Protein AF-A0AAP8MGE0-F1 (afdb_monomer_lite)

Foldseek 3Di:
DALQVLVLLQLCLQPVVLCVVVPDQHPVVCAQFQDFQCPVPDFLLPDDLVRLLVSCVSNVSNLSSCLRFFQPPPPSVQLSVLSNQLSVLLVVVVVQPQSVVSNVSSVVSHHDDLVCGDPPDDPVSNVSSVVRVPSVVVSVVSSSVSNSVSCSVCRVVVSVCSVDPDGGHDPVRGD

Organism: NCBI:txid930805

Radius of gyration: 15.99 Å; chains: 1; bounding box: 35×35×42 Å

pLDDT: mean 92.71, std 7.75, range [48.53, 98.0]

Secondary structure (DSSP, 8-state):
--TTHHHHHHHTGGGGGGGGGGT--SGGGGTTB------TT--GGGS-HHHHHHHHHHHHHHHHHHHHH-TT-TTHHHHHHHHHHHHHHHHHTTTSHHHHHHHHHHHTT----TTS--TTS-HHHHHHHHHT-HHHHHHHHHHHHHHHHHHHTTHHHHHHHHHH--SBPPTTT--

Sequence (175 aa):
MSEFQLTHVALVGARMDAFSPQGFKTRSELNMKRVFPDTAGLKLSDMDTAQFREHFDQALPLWVHNIVTDREFPGRSKLAMCLRRFEGELRDHRENEVIASVLSSGFRNRPLDPLALPESMPLRQRCAMLMYIDVWQEAYRRMTRELCALLEEQAEVLDQWIATAEPEIDHAIAS

Structure (mmCIF, N/CA/C/O backbone):
data_AF-A0AAP8MGE0-F1
#
_entry.id   AF-A0AAP8MGE0-F1
#
loop_
_atom_site.group_PDB
_atom_site.id
_atom_site.type_symbol
_atom_site.label_atom_id
_atom_site.label_alt_id
_atom_site.label_comp_id
_atom_site.label_asym_id
_atom_site.label_entity_id
_atom_site.label_seq_id
_atom_site.pdbx_PDB_ins_code
_atom_site.Cartn_x
_atom_site.Cartn_y
_atom_site.Cartn_z
_atom_site.occupancy
_atom_site.B_iso_or_equiv
_atom_site.auth_seq_id
_atom_site.auth_comp_id
_atom_site.auth_asym_id
_atom_site.auth_atom_id
_atom_site.pdbx_PDB_model_num
ATOM 1 N N . MET A 1 1 ? 1.753 19.743 -5.569 1.00 50.12 1 MET A N 1
ATOM 2 C CA . MET A 1 1 ? 1.618 18.268 -5.587 1.00 50.12 1 MET A CA 1
ATOM 3 C C . MET A 1 1 ? 1.213 17.834 -4.193 1.00 50.12 1 MET A C 1
ATOM 5 O O . MET A 1 1 ? 1.744 18.417 -3.253 1.00 50.12 1 MET A O 1
ATOM 9 N N . SER A 1 2 ? 0.255 16.913 -4.048 1.00 67.38 2 SER A N 1
ATOM 10 C CA . SER A 1 2 ? -0.153 16.440 -2.715 1.00 67.38 2 SER A CA 1
ATOM 11 C C . SER A 1 2 ? 1.007 15.708 -2.025 1.00 67.38 2 SER A C 1
ATOM 13 O O . SER A 1 2 ? 1.893 15.180 -2.700 1.00 67.38 2 SER A O 1
ATOM 15 N N . GLU A 1 3 ? 1.020 15.717 -0.687 1.00 81.06 3 GLU A N 1
ATOM 16 C CA . GLU A 1 3 ? 2.141 15.275 0.168 1.00 81.06 3 GLU A CA 1
ATOM 17 C C . GLU A 1 3 ? 2.671 13.866 -0.178 1.00 81.06 3 GLU A C 1
ATOM 19 O O . GLU A 1 3 ? 3.870 13.623 -0.069 1.00 81.06 3 GLU A O 1
ATOM 24 N N . PHE A 1 4 ? 1.805 12.978 -0.683 1.00 94.12 4 PHE A N 1
ATOM 25 C CA . PHE A 1 4 ? 2.091 11.560 -0.949 1.00 94.12 4 PHE A CA 1
ATOM 26 C C . PHE A 1 4 ? 1.656 11.106 -2.344 1.00 94.12 4 PHE A C 1
ATOM 28 O O . PHE A 1 4 ? 1.186 9.980 -2.533 1.00 94.12 4 PHE A O 1
ATOM 35 N N . GLN A 1 5 ? 1.734 11.999 -3.332 1.00 94.19 5 GLN A N 1
ATOM 36 C CA . GLN A 1 5 ? 1.212 11.715 -4.663 1.00 94.19 5 GLN A CA 1
ATOM 37 C C . GLN A 1 5 ? 1.849 10.467 -5.294 1.00 94.19 5 GLN A C 1
ATOM 39 O O . GLN A 1 5 ? 1.106 9.633 -5.813 1.00 94.19 5 GLN A O 1
ATOM 44 N N . LEU A 1 6 ? 3.179 10.314 -5.262 1.00 96.94 6 LEU A N 1
ATOM 45 C CA . LEU A 1 6 ? 3.840 9.164 -5.894 1.00 96.94 6 LEU A CA 1
ATOM 46 C C . LEU A 1 6 ? 3.591 7.874 -5.118 1.00 96.94 6 LEU A C 1
ATOM 48 O O . LEU A 1 6 ? 3.320 6.846 -5.726 1.00 96.94 6 LEU A O 1
ATOM 52 N N . THR A 1 7 ? 3.590 7.942 -3.793 1.00 96.94 7 THR A N 1
ATOM 53 C CA . THR A 1 7 ? 3.278 6.823 -2.899 1.00 96.94 7 THR A CA 1
ATOM 54 C C . THR A 1 7 ? 1.869 6.300 -3.162 1.00 96.94 7 THR A C 1
ATOM 56 O O . THR A 1 7 ? 1.678 5.107 -3.384 1.00 96.94 7 THR A O 1
ATOM 59 N N . HIS A 1 8 ? 0.880 7.193 -3.246 1.00 95.69 8 HIS A N 1
ATOM 60 C CA . HIS A 1 8 ? -0.496 6.816 -3.565 1.00 95.69 8 HIS A CA 1
ATOM 61 C C . HIS A 1 8 ? -0.638 6.327 -5.019 1.00 95.69 8 HIS A C 1
ATOM 63 O O . HIS A 1 8 ? -1.478 5.485 -5.323 1.00 95.69 8 HIS A O 1
ATOM 69 N N . VAL A 1 9 ? 0.167 6.815 -5.965 1.00 96.25 9 VAL A N 1
ATOM 70 C CA . VAL A 1 9 ? 0.214 6.230 -7.317 1.00 96.25 9 VAL A CA 1
ATOM 71 C C . VAL A 1 9 ? 0.760 4.803 -7.263 1.00 96.25 9 VAL A C 1
ATOM 73 O O . VAL A 1 9 ? 0.128 3.892 -7.793 1.00 96.25 9 VAL A O 1
ATOM 76 N N . ALA A 1 10 ? 1.901 4.613 -6.612 1.00 96.69 10 AL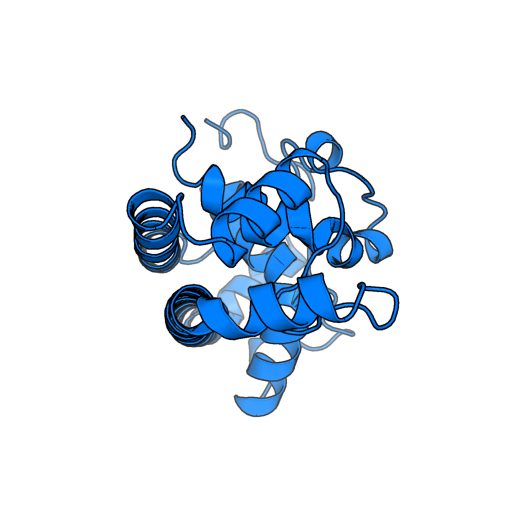A A N 1
ATOM 77 C CA . ALA A 1 10 ? 2.662 3.378 -6.644 1.00 96.69 10 ALA A CA 1
ATOM 78 C C . ALA A 1 10 ? 2.026 2.244 -5.832 1.00 96.69 10 ALA A C 1
ATOM 80 O O . ALA A 1 10 ? 2.063 1.098 -6.261 1.00 96.69 10 ALA A O 1
ATOM 81 N N . LEU A 1 11 ? 1.441 2.550 -4.672 1.00 96.25 11 LEU A N 1
ATOM 82 C CA . LEU A 1 11 ? 0.933 1.532 -3.745 1.00 96.25 11 LEU A CA 1
ATOM 83 C C . LEU A 1 11 ? -0.583 1.367 -3.777 1.00 96.25 11 LEU A C 1
ATOM 85 O O . LEU A 1 11 ? -1.066 0.313 -3.388 1.00 96.25 11 LEU A O 1
ATOM 89 N N . VAL A 1 12 ? -1.321 2.373 -4.255 1.00 95.88 12 VAL A N 1
ATOM 90 C CA . VAL A 1 12 ? -2.785 2.298 -4.401 1.00 95.88 12 VAL A CA 1
ATOM 91 C C . VAL A 1 12 ? -3.148 2.140 -5.873 1.00 95.88 12 VAL A C 1
ATOM 93 O O . VAL A 1 12 ? -3.773 1.162 -6.261 1.00 95.88 12 VAL A O 1
ATOM 96 N N . GLY A 1 13 ? -2.686 3.051 -6.733 1.00 95.69 13 GLY A N 1
ATOM 97 C CA . GLY A 1 13 ? -3.032 3.025 -8.159 1.00 95.69 13 GLY A CA 1
ATOM 98 C C . GLY A 1 13 ? -2.562 1.775 -8.887 1.00 95.69 13 GLY A C 1
ATOM 99 O O . GLY A 1 13 ? -3.312 1.208 -9.676 1.00 95.69 13 GLY A O 1
ATOM 100 N N . ALA A 1 14 ? -1.332 1.333 -8.622 1.00 95.44 14 ALA A N 1
ATOM 101 C CA . ALA A 1 14 ? -0.790 0.123 -9.238 1.00 95.44 14 ALA A CA 1
ATOM 102 C C . ALA A 1 14 ? -1.296 -1.168 -8.568 1.00 95.44 14 ALA A C 1
ATOM 104 O O . ALA A 1 14 ? -0.879 -2.258 -8.949 1.00 95.44 14 ALA A O 1
ATOM 105 N N . ARG A 1 15 ? -2.172 -1.059 -7.561 1.00 94.81 15 ARG A N 1
ATOM 106 C CA . ARG A 1 15 ? -2.702 -2.180 -6.775 1.00 94.81 15 ARG A CA 1
ATOM 107 C C . ARG A 1 15 ? -4.206 -2.034 -6.512 1.00 94.81 15 ARG A C 1
ATOM 109 O O . ARG A 1 15 ? -4.696 -2.447 -5.466 1.00 94.81 15 ARG A O 1
ATOM 116 N N . MET A 1 16 ? -4.943 -1.454 -7.465 1.00 94.19 16 MET A N 1
ATOM 117 C CA . MET A 1 16 ? -6.396 -1.253 -7.344 1.00 94.19 16 MET A CA 1
ATOM 118 C C . MET A 1 16 ? -7.180 -2.559 -7.154 1.00 94.19 16 MET A C 1
ATOM 120 O O . MET A 1 16 ? -8.260 -2.531 -6.570 1.00 94.19 16 MET A O 1
ATOM 124 N N . ASP A 1 17 ? -6.626 -3.701 -7.564 1.00 92.88 17 ASP A N 1
ATOM 125 C CA . ASP A 1 17 ? -7.225 -5.020 -7.331 1.00 92.88 17 ASP A CA 1
ATOM 126 C C . ASP A 1 17 ? -7.475 -5.287 -5.835 1.00 92.88 17 ASP A C 1
ATOM 128 O O . ASP A 1 17 ? -8.481 -5.902 -5.487 1.00 92.88 17 ASP A O 1
ATOM 132 N N . ALA A 1 18 ? -6.639 -4.742 -4.939 1.00 93.31 18 ALA A N 1
ATOM 133 C CA . ALA A 1 18 ? -6.821 -4.860 -3.490 1.00 93.31 18 ALA A CA 1
ATOM 134 C C . ALA A 1 18 ? -8.109 -4.189 -2.978 1.00 93.31 18 ALA A C 1
ATOM 136 O O . ALA A 1 18 ? -8.595 -4.551 -1.913 1.00 93.31 18 ALA A O 1
ATOM 137 N N . PHE A 1 19 ? -8.669 -3.239 -3.734 1.00 94.88 19 PHE A N 1
ATOM 138 C CA . PHE A 1 19 ? -9.882 -2.495 -3.381 1.00 94.88 19 PHE A CA 1
ATOM 139 C C . PHE A 1 19 ? -11.149 -3.053 -4.045 1.00 94.88 19 PHE A C 1
ATOM 141 O O . PHE A 1 19 ? -12.264 -2.605 -3.758 1.00 94.88 19 PHE A O 1
ATOM 148 N N . SER A 1 20 ? -10.993 -4.022 -4.954 1.00 92.25 20 SER A N 1
ATOM 149 C CA . SER A 1 20 ? -12.116 -4.646 -5.658 1.00 92.25 20 SER A CA 1
ATOM 150 C C . SER A 1 20 ? -13.118 -5.331 -4.718 1.00 92.25 20 SER A C 1
ATOM 152 O O . SER A 1 20 ? -14.317 -5.191 -4.972 1.00 92.25 20 SER A O 1
ATOM 154 N N . PRO A 1 21 ? -12.704 -6.006 -3.621 1.00 92.31 21 PRO A N 1
ATOM 155 C CA . PRO A 1 21 ? -13.646 -6.559 -2.643 1.00 92.31 21 PRO A CA 1
ATOM 156 C C . PRO A 1 21 ? -14.542 -5.498 -1.988 1.00 92.31 21 PRO A C 1
ATOM 158 O O . PRO A 1 21 ? -15.689 -5.783 -1.661 1.00 92.31 21 PRO A O 1
ATOM 161 N N . GLN A 1 22 ? -14.053 -4.263 -1.853 1.00 91.81 22 GLN A N 1
ATOM 162 C CA . GLN A 1 22 ? -14.801 -3.122 -1.314 1.00 91.81 22 GLN A CA 1
ATOM 163 C C . GLN A 1 22 ? -15.591 -2.365 -2.399 1.00 91.81 22 GLN A C 1
ATOM 165 O O . GLN A 1 22 ? -16.229 -1.354 -2.115 1.00 91.81 22 GLN A O 1
ATOM 170 N N . GLY A 1 23 ? -15.581 -2.857 -3.643 1.00 92.69 23 GLY A N 1
ATOM 171 C CA . GLY A 1 23 ? -16.372 -2.326 -4.753 1.00 92.69 23 GLY A CA 1
ATOM 172 C C . GLY A 1 23 ? -15.696 -1.223 -5.572 1.00 92.69 23 GLY A C 1
ATOM 173 O O . GLY A 1 23 ? -16.331 -0.699 -6.490 1.00 92.69 23 GLY A O 1
ATOM 174 N N . PHE A 1 24 ? -14.431 -0.891 -5.299 1.00 93.81 24 PHE A N 1
ATOM 175 C CA . PHE A 1 24 ? -13.709 0.162 -6.018 1.00 93.81 24 PHE A CA 1
ATOM 176 C C . PHE A 1 24 ? -12.881 -0.396 -7.173 1.00 93.81 24 PHE A C 1
ATOM 178 O O . PHE A 1 24 ? -12.155 -1.379 -7.036 1.00 93.81 24 PHE A O 1
ATOM 185 N N . LYS A 1 25 ? -12.952 0.279 -8.319 1.00 90.62 25 LYS A N 1
ATOM 186 C CA . LYS A 1 25 ? -12.247 -0.088 -9.556 1.00 90.62 25 LYS A CA 1
ATOM 187 C C . LYS A 1 25 ? -11.210 0.943 -9.966 1.00 90.62 25 LYS A C 1
ATOM 189 O O . LYS A 1 25 ? -10.266 0.624 -10.687 1.00 90.62 25 LYS A O 1
ATOM 194 N N . THR A 1 26 ? -11.380 2.191 -9.537 1.00 90.44 26 THR A N 1
ATOM 195 C CA . THR A 1 26 ? -10.485 3.290 -9.909 1.00 90.44 26 THR A CA 1
ATOM 196 C C . THR A 1 26 ? -10.120 4.155 -8.712 1.00 90.44 26 THR A C 1
ATOM 198 O O . THR A 1 26 ? -10.905 4.338 -7.787 1.00 90.44 26 THR A O 1
ATOM 201 N N . ARG A 1 27 ? -8.935 4.776 -8.749 1.00 91.56 27 ARG A N 1
ATOM 202 C CA . ARG A 1 27 ? -8.517 5.721 -7.703 1.00 91.56 27 ARG A CA 1
ATOM 203 C C . ARG A 1 27 ? -9.431 6.930 -7.545 1.00 91.56 27 ARG A C 1
ATOM 205 O O . ARG A 1 27 ? -9.477 7.502 -6.465 1.00 91.56 27 ARG A O 1
ATOM 212 N N . SER A 1 28 ? -10.107 7.357 -8.609 1.00 90.06 28 SER A N 1
ATOM 213 C CA . SER A 1 28 ? -11.054 8.474 -8.542 1.00 90.06 28 SER A CA 1
ATOM 214 C C . SER A 1 28 ? -12.243 8.169 -7.638 1.00 90.06 28 SER A C 1
ATOM 216 O O . SER A 1 28 ? -12.760 9.082 -7.006 1.00 90.06 28 SER A O 1
ATOM 218 N N . GLU A 1 29 ? -12.650 6.902 -7.545 1.00 92.62 29 GLU A N 1
ATOM 219 C CA . GLU A 1 29 ? -13.750 6.477 -6.671 1.00 92.62 29 GLU A CA 1
ATOM 220 C C . GLU A 1 29 ? -13.357 6.488 -5.189 1.00 92.62 29 GLU A C 1
ATOM 222 O O . GLU A 1 29 ? -14.233 6.556 -4.335 1.00 92.62 29 GLU A O 1
ATOM 227 N N . LEU A 1 30 ? -12.052 6.471 -4.892 1.00 92.75 30 LEU A N 1
ATOM 228 C CA . LEU A 1 30 ? -11.498 6.560 -3.539 1.00 92.75 30 LEU A CA 1
ATOM 229 C C . LEU A 1 30 ? -11.404 8.002 -3.017 1.00 92.75 30 LEU A C 1
ATOM 231 O O . LEU A 1 30 ? -10.957 8.238 -1.896 1.00 92.75 30 LEU A O 1
ATOM 235 N N . ASN A 1 31 ? -11.740 8.996 -3.842 1.00 90.44 31 ASN A N 1
ATOM 236 C CA . ASN A 1 31 ? -11.633 10.387 -3.431 1.00 90.44 31 ASN A CA 1
ATOM 237 C C . ASN A 1 31 ? -12.589 10.669 -2.268 1.00 90.44 31 ASN A C 1
ATOM 239 O O . ASN A 1 31 ? -13.776 10.388 -2.389 1.00 90.44 31 ASN A O 1
ATOM 243 N N . MET A 1 32 ? -12.074 11.271 -1.192 1.00 88.94 32 MET A N 1
ATOM 244 C CA . MET A 1 32 ? -12.835 11.565 0.029 1.00 88.94 32 MET A CA 1
ATOM 245 C C . MET A 1 32 ? -13.409 10.330 0.728 1.00 88.94 32 MET A C 1
ATOM 247 O O . MET A 1 32 ? -14.369 10.458 1.479 1.00 88.94 32 MET A O 1
ATOM 251 N N . LYS A 1 33 ? -12.842 9.142 0.506 1.00 94.00 33 LYS A N 1
ATOM 252 C CA . LYS A 1 33 ? -13.326 7.917 1.140 1.00 94.00 33 LYS A CA 1
ATOM 253 C C . LYS A 1 33 ? -12.259 7.275 2.002 1.00 94.00 33 LYS A C 1
ATOM 255 O O . LYS A 1 33 ? -11.074 7.331 1.688 1.00 94.00 33 LYS A O 1
ATOM 260 N N . ARG A 1 34 ? -12.709 6.662 3.090 1.00 95.62 34 ARG A N 1
ATOM 261 C CA . ARG A 1 34 ? -11.976 5.654 3.848 1.00 95.62 34 ARG A CA 1
ATOM 262 C C . ARG A 1 34 ? -12.303 4.292 3.261 1.00 95.62 34 ARG A C 1
ATOM 264 O O . ARG A 1 34 ? -13.424 4.045 2.813 1.00 95.62 34 ARG A O 1
ATOM 271 N N . VAL A 1 35 ? -11.331 3.392 3.295 1.00 95.62 35 VAL A N 1
ATOM 272 C CA . VAL A 1 35 ? -11.529 1.996 2.902 1.00 95.62 35 VAL A CA 1
ATOM 273 C C . VAL A 1 35 ? -11.075 1.099 4.031 1.00 95.62 35 VAL A C 1
ATOM 275 O O . VAL A 1 35 ? -9.887 1.024 4.336 1.00 95.62 35 VAL A O 1
ATOM 278 N N . PHE A 1 36 ? -12.021 0.412 4.654 1.00 93.06 36 PHE A N 1
ATOM 279 C CA . PHE A 1 36 ? -11.731 -0.426 5.807 1.00 93.06 36 PHE A CA 1
ATOM 280 C C . PHE A 1 36 ? -11.199 -1.796 5.369 1.00 93.06 36 PHE A C 1
ATOM 282 O O . PHE A 1 36 ? -11.767 -2.407 4.456 1.00 93.06 36 PHE A O 1
ATOM 289 N N . PRO A 1 37 ? -10.109 -2.278 5.984 1.00 91.06 37 PRO A N 1
ATOM 290 C CA . PRO A 1 37 ? -9.640 -3.637 5.770 1.00 91.06 37 PRO A CA 1
ATOM 291 C C . PRO A 1 37 ? -10.629 -4.633 6.379 1.00 91.06 37 PRO A C 1
ATOM 293 O O . PRO A 1 37 ? -11.247 -4.363 7.407 1.00 91.06 37 PRO A O 1
ATOM 296 N N . ASP A 1 38 ? -10.775 -5.791 5.741 1.00 87.94 38 ASP A N 1
ATOM 297 C CA . ASP A 1 38 ? -11.591 -6.875 6.281 1.00 87.94 38 ASP A CA 1
ATOM 298 C C . ASP A 1 38 ? -10.805 -7.616 7.365 1.00 87.94 38 ASP A C 1
ATOM 300 O O . ASP A 1 38 ? -9.835 -8.315 7.071 1.00 87.94 38 ASP A O 1
ATOM 304 N N . THR A 1 39 ? -11.207 -7.452 8.624 1.00 84.31 39 THR A N 1
ATOM 305 C CA . THR A 1 39 ? -10.558 -8.111 9.764 1.00 84.31 39 THR A CA 1
ATOM 306 C C . THR A 1 39 ? -11.116 -9.509 10.050 1.00 84.31 39 THR A C 1
ATOM 308 O O . THR A 1 39 ? -10.764 -10.113 11.063 1.00 84.31 39 THR A O 1
ATOM 311 N N . ALA A 1 40 ? -12.002 -10.040 9.195 1.00 81.94 40 ALA A N 1
ATOM 312 C CA . ALA A 1 40 ? -12.676 -11.328 9.377 1.00 81.94 40 ALA A CA 1
ATOM 313 C C . ALA A 1 40 ? -13.369 -11.474 10.752 1.00 81.94 40 ALA A C 1
ATOM 315 O O . ALA A 1 40 ? -13.522 -12.576 11.280 1.00 81.94 40 ALA A O 1
ATOM 316 N N . GLY A 1 41 ? -13.781 -10.349 11.349 1.00 79.12 41 GLY A N 1
ATOM 317 C CA . GLY A 1 41 ? -14.411 -10.294 12.669 1.00 79.12 41 GLY A CA 1
ATOM 318 C C . GLY A 1 41 ? -13.449 -10.395 13.859 1.00 79.12 41 GLY A C 1
ATOM 319 O O . GLY A 1 41 ? -13.915 -10.377 14.998 1.00 79.12 41 GLY A O 1
ATOM 320 N N . LEU A 1 42 ? -12.136 -10.478 13.625 1.00 87.19 42 LEU A N 1
ATOM 321 C CA . LEU A 1 42 ? -11.118 -10.380 14.670 1.00 87.19 42 LEU A CA 1
ATOM 322 C C . LEU A 1 42 ? -10.759 -8.916 14.929 1.00 87.19 42 LEU A C 1
ATOM 324 O O . LEU A 1 42 ? -10.803 -8.079 14.024 1.00 87.19 42 LEU A O 1
ATOM 328 N N . LYS A 1 43 ? -10.386 -8.616 16.171 1.00 94.00 43 LYS A N 1
ATOM 329 C CA . LYS A 1 43 ? -9.750 -7.348 16.519 1.00 94.00 43 LYS A CA 1
ATOM 330 C C . LYS A 1 43 ? -8.268 -7.416 16.202 1.00 94.00 43 LYS A C 1
ATOM 332 O O . LYS A 1 43 ? -7.627 -8.434 16.455 1.00 94.00 43 LYS A O 1
ATOM 337 N N . LEU A 1 44 ? -7.726 -6.321 15.697 1.00 94.81 44 LEU A N 1
ATOM 338 C CA . LEU A 1 44 ? -6.299 -6.154 15.471 1.00 94.81 44 LEU A CA 1
ATOM 339 C C . LEU A 1 44 ? -5.513 -6.295 16.776 1.00 94.81 44 LEU A C 1
ATOM 341 O O . LEU A 1 44 ? -4.439 -6.887 16.765 1.00 94.81 44 LEU A O 1
ATOM 345 N N . SER A 1 45 ? -6.060 -5.811 17.897 1.00 95.81 45 SER A N 1
ATOM 346 C CA . SER A 1 45 ? -5.451 -5.937 19.228 1.00 95.81 45 SER A CA 1
ATOM 347 C C . SER A 1 45 ? -5.296 -7.379 19.711 1.00 95.81 45 SER A C 1
ATOM 349 O O . SER A 1 45 ? -4.486 -7.642 20.596 1.00 95.81 45 SER A O 1
ATOM 351 N N . ASP A 1 46 ? -6.092 -8.298 19.161 1.00 95.88 46 ASP A N 1
ATOM 352 C CA . ASP A 1 46 ? -6.128 -9.700 19.578 1.00 95.88 46 ASP A CA 1
ATOM 353 C C . ASP A 1 46 ? -5.233 -10.589 18.695 1.00 95.88 46 ASP A C 1
ATOM 355 O O . ASP A 1 46 ? -5.034 -11.765 19.008 1.00 95.88 46 ASP A O 1
ATOM 359 N N . MET A 1 47 ? -4.702 -10.049 17.591 1.00 95.81 47 MET A N 1
ATOM 360 C CA . MET A 1 47 ? -3.794 -10.761 16.692 1.00 95.81 47 MET A CA 1
ATOM 361 C C . MET A 1 47 ? -2.394 -10.849 17.301 1.00 95.81 47 MET A C 1
ATOM 363 O O . MET A 1 47 ? -1.877 -9.876 17.848 1.00 95.81 47 MET A O 1
ATOM 367 N N . ASP A 1 48 ? -1.738 -11.999 17.151 1.00 95.62 48 ASP A N 1
ATOM 368 C CA . ASP A 1 48 ? -0.296 -12.061 17.385 1.00 95.62 48 ASP A CA 1
ATOM 369 C C . ASP A 1 48 ? 0.482 -11.327 16.272 1.00 95.62 48 ASP A C 1
ATOM 371 O O . ASP A 1 48 ? -0.051 -11.011 15.206 1.00 95.62 48 ASP A O 1
ATOM 375 N N . THR A 1 49 ? 1.773 -11.069 16.491 1.00 94.75 49 THR A N 1
ATOM 376 C CA . THR A 1 49 ? 2.613 -10.329 15.534 1.00 94.75 49 THR A CA 1
ATOM 377 C C . THR A 1 49 ? 2.678 -10.977 14.146 1.00 94.75 49 THR A C 1
ATOM 379 O O . THR A 1 49 ? 2.814 -10.277 13.140 1.00 94.75 49 THR A O 1
ATOM 382 N N . ALA A 1 50 ? 2.601 -12.308 14.047 1.00 95.06 50 ALA A N 1
ATOM 383 C CA . ALA A 1 50 ? 2.637 -12.987 12.754 1.00 95.06 50 ALA A CA 1
ATOM 384 C C . ALA A 1 50 ? 1.309 -12.803 12.006 1.00 95.06 50 ALA A C 1
ATOM 386 O O . ALA A 1 50 ? 1.322 -12.451 10.825 1.00 95.06 50 ALA A O 1
ATOM 387 N N . GLN A 1 51 ? 0.187 -12.967 12.708 1.00 94.88 51 GLN A N 1
ATOM 388 C CA . GLN A 1 51 ? -1.161 -12.740 12.189 1.00 94.88 51 GLN A CA 1
ATOM 389 C C . GLN A 1 51 ? -1.368 -11.282 11.772 1.00 94.88 51 GLN A C 1
ATOM 391 O O . GLN A 1 51 ? -1.849 -11.020 10.670 1.00 94.88 51 GLN A O 1
ATOM 396 N N . PHE A 1 52 ? -0.951 -10.332 12.614 1.00 95.88 52 PHE A N 1
ATOM 397 C CA . PHE A 1 52 ? -1.048 -8.907 12.315 1.00 95.88 52 PHE A CA 1
ATOM 398 C C . PHE A 1 52 ? -0.261 -8.565 11.053 1.00 95.88 52 PHE A C 1
ATOM 400 O O . PHE A 1 52 ? -0.761 -7.871 10.169 1.00 95.88 52 PHE A O 1
ATOM 407 N N . ARG A 1 53 ? 0.967 -9.082 10.934 1.00 96.06 53 ARG A N 1
ATOM 408 C CA . ARG A 1 53 ? 1.809 -8.850 9.760 1.00 96.06 53 ARG A CA 1
ATOM 409 C C . ARG A 1 53 ? 1.209 -9.438 8.489 1.00 96.06 53 ARG A C 1
ATOM 411 O O . ARG A 1 53 ? 1.237 -8.775 7.457 1.00 96.06 53 ARG A O 1
ATOM 418 N N . GLU A 1 54 ? 0.671 -10.652 8.553 1.00 94.62 54 GLU A N 1
ATOM 419 C CA . GLU A 1 54 ? -0.007 -11.273 7.414 1.00 94.62 54 GLU A CA 1
ATOM 420 C C . GLU A 1 54 ? -1.222 -10.443 6.973 1.00 94.62 54 GLU A C 1
ATOM 422 O O . GLU A 1 54 ? -1.352 -10.117 5.790 1.00 94.62 54 GLU A O 1
ATOM 427 N N . HIS A 1 55 ? -2.061 -10.031 7.926 1.00 94.50 55 HIS A N 1
ATOM 428 C CA . HIS A 1 55 ? -3.203 -9.158 7.667 1.00 94.50 55 HIS A CA 1
ATOM 429 C C . HIS A 1 55 ? -2.765 -7.809 7.069 1.00 94.50 55 HIS A C 1
ATOM 431 O O . HIS A 1 55 ? -3.325 -7.343 6.074 1.00 94.50 55 HIS A O 1
ATOM 437 N N . PHE A 1 56 ? -1.723 -7.194 7.632 1.00 95.44 56 PHE A N 1
ATOM 438 C CA . PHE A 1 56 ? -1.152 -5.945 7.141 1.00 95.44 56 PHE A CA 1
ATOM 439 C C . PHE A 1 56 ? -0.621 -6.070 5.710 1.00 95.44 56 PHE A C 1
ATOM 441 O O . PHE A 1 56 ? -0.932 -5.216 4.884 1.00 95.44 56 PHE A O 1
ATOM 448 N N . ASP A 1 57 ? 0.148 -7.114 5.395 1.00 93.19 57 ASP A N 1
ATOM 449 C CA . ASP A 1 57 ? 0.739 -7.297 4.066 1.00 93.19 57 ASP A CA 1
ATOM 450 C C . ASP A 1 57 ? -0.351 -7.472 2.990 1.00 93.19 57 ASP A C 1
ATOM 452 O O . ASP A 1 57 ? -0.242 -6.896 1.903 1.00 93.19 57 ASP A O 1
ATOM 456 N N . GLN A 1 58 ? -1.435 -8.192 3.307 1.00 91.44 58 GLN A N 1
ATOM 457 C CA . GLN A 1 58 ? -2.591 -8.360 2.416 1.00 91.44 58 GLN A CA 1
ATOM 458 C C . GLN A 1 58 ? -3.370 -7.051 2.210 1.00 91.44 58 GLN A C 1
ATOM 460 O O . GLN A 1 58 ? -3.815 -6.758 1.099 1.00 91.44 58 GLN A O 1
ATOM 465 N N . ALA A 1 59 ? -3.508 -6.241 3.263 1.00 95.00 59 ALA A N 1
ATOM 466 C CA . ALA A 1 59 ? -4.285 -5.004 3.250 1.00 95.00 59 ALA A CA 1
ATOM 467 C C . ALA A 1 59 ? -3.441 -3.725 3.074 1.00 95.00 59 ALA A C 1
ATOM 469 O O . ALA A 1 59 ? -3.979 -2.619 3.165 1.00 95.00 59 ALA A O 1
ATOM 470 N N . LEU A 1 60 ? -2.135 -3.833 2.797 1.00 95.88 60 LEU A N 1
ATOM 471 C CA . LEU A 1 60 ? -1.211 -2.692 2.737 1.00 95.88 60 LEU A CA 1
ATOM 472 C C . LEU A 1 60 ? -1.734 -1.522 1.882 1.00 95.88 60 LEU A C 1
ATOM 474 O O . LEU A 1 60 ? -1.642 -0.381 2.344 1.00 95.88 60 LEU A O 1
ATOM 478 N N . PRO A 1 61 ? -2.287 -1.737 0.668 1.00 96.56 61 PRO A N 1
ATOM 479 C CA . PRO A 1 61 ? -2.811 -0.635 -0.135 1.00 96.56 61 PRO A CA 1
ATOM 480 C C . PRO A 1 61 ? -3.912 0.162 0.577 1.00 96.56 61 PRO A C 1
ATOM 482 O O . PRO A 1 61 ? -3.917 1.390 0.487 1.00 96.56 61 PRO A O 1
ATOM 485 N N . LEU A 1 62 ? -4.803 -0.509 1.314 1.00 97.38 62 LEU A N 1
ATOM 486 C CA . LEU A 1 62 ? -5.900 0.121 2.056 1.00 97.38 62 LEU A CA 1
ATOM 487 C C . LEU A 1 62 ? -5.349 0.947 3.219 1.00 97.38 62 LEU A C 1
ATOM 489 O O . LEU A 1 62 ? -5.716 2.110 3.378 1.00 97.38 62 LEU A O 1
ATOM 493 N N . TRP A 1 63 ? -4.404 0.385 3.978 1.00 97.56 63 TRP A N 1
ATOM 494 C CA . TRP A 1 63 ? -3.729 1.102 5.059 1.00 97.56 63 TRP A CA 1
ATOM 495 C C . TRP A 1 63 ? -3.044 2.373 4.558 1.00 97.56 63 TRP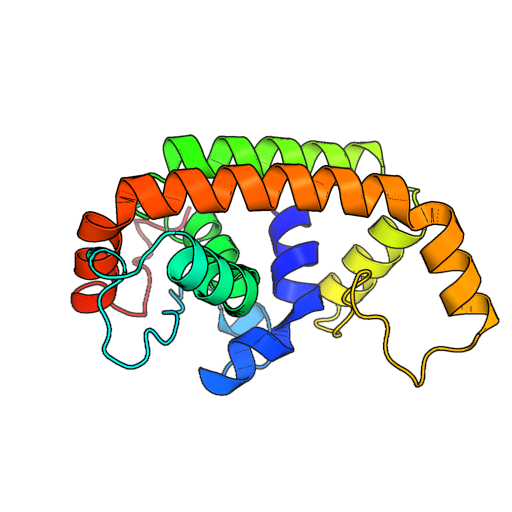 A C 1
ATOM 497 O O . TRP A 1 63 ? -3.276 3.458 5.088 1.00 97.56 63 TRP A O 1
ATOM 507 N N . VAL A 1 64 ? -2.248 2.260 3.491 1.00 97.31 64 VAL A N 1
ATOM 508 C CA . VAL A 1 64 ? -1.561 3.407 2.881 1.00 97.31 64 VAL A CA 1
ATOM 509 C C . VAL A 1 64 ? -2.560 4.446 2.385 1.00 97.31 64 VAL A C 1
ATOM 511 O O . VAL A 1 64 ? -2.345 5.637 2.605 1.00 97.31 64 VAL A O 1
ATOM 514 N N . HIS A 1 65 ? -3.646 4.020 1.738 1.00 97.12 65 HIS A N 1
ATOM 515 C CA . HIS A 1 65 ? -4.688 4.927 1.274 1.00 97.12 65 HIS A CA 1
ATOM 516 C C . HIS A 1 65 ? -5.254 5.763 2.427 1.00 97.12 65 HIS A C 1
ATOM 518 O O . HIS A 1 65 ? -5.171 6.988 2.360 1.00 97.12 65 HIS A O 1
ATOM 524 N N . ASN A 1 66 ? -5.716 5.121 3.504 1.00 96.88 66 ASN A N 1
ATOM 525 C CA . ASN A 1 66 ? -6.316 5.818 4.644 1.00 96.88 66 ASN A CA 1
ATOM 526 C C . ASN A 1 66 ? -5.329 6.758 5.348 1.00 96.88 66 ASN A C 1
ATOM 528 O O . ASN A 1 66 ? -5.687 7.888 5.658 1.00 96.88 66 ASN A O 1
ATOM 532 N N . ILE A 1 67 ? -4.067 6.350 5.540 1.00 96.38 67 ILE A N 1
ATOM 533 C CA . ILE A 1 67 ? -3.032 7.219 6.137 1.00 96.38 67 ILE A CA 1
ATOM 534 C C . ILE A 1 67 ? -2.826 8.487 5.289 1.00 96.38 67 ILE A C 1
ATOM 536 O O . ILE A 1 67 ? -2.575 9.580 5.814 1.00 96.38 67 ILE A O 1
ATOM 540 N N . VAL A 1 68 ? -2.894 8.350 3.962 1.00 94.81 68 VAL A N 1
ATOM 541 C CA . VAL A 1 68 ? -2.715 9.466 3.030 1.00 94.81 68 VAL A CA 1
ATOM 542 C C . VAL A 1 68 ? -3.937 10.384 3.006 1.00 94.81 68 VAL A C 1
ATOM 544 O O . VAL A 1 68 ? -3.746 11.603 3.000 1.00 94.81 68 VAL A O 1
ATOM 547 N N . THR A 1 69 ? -5.154 9.833 2.971 1.00 92.69 69 THR A N 1
ATOM 548 C CA . THR A 1 69 ? -6.394 10.592 2.732 1.00 92.69 69 THR A CA 1
ATOM 549 C C . THR A 1 69 ? -7.066 11.111 3.997 1.00 92.69 69 THR A C 1
ATOM 551 O O . THR A 1 69 ? -7.584 12.227 3.978 1.00 92.69 69 THR A O 1
ATOM 554 N N . ASP A 1 70 ? -7.033 10.359 5.094 1.00 93.69 70 ASP A N 1
ATOM 555 C CA . ASP A 1 70 ? -7.658 10.734 6.360 1.00 93.69 70 ASP A CA 1
ATOM 556 C C . ASP A 1 70 ? -6.634 11.408 7.280 1.00 93.69 70 ASP A C 1
ATOM 558 O O . ASP A 1 70 ? -5.720 10.771 7.803 1.00 93.69 70 ASP A O 1
ATOM 562 N N . ARG A 1 71 ? -6.763 12.723 7.494 1.00 90.81 71 ARG A N 1
ATOM 563 C CA . ARG A 1 71 ? -5.847 13.473 8.371 1.00 90.81 71 ARG A CA 1
ATOM 564 C C . ARG A 1 71 ? -5.963 13.100 9.839 1.00 90.81 71 ARG A C 1
ATOM 566 O O . ARG A 1 71 ? -4.995 13.297 10.574 1.00 90.81 71 ARG A O 1
ATOM 573 N N . GLU A 1 72 ? -7.111 12.569 10.230 1.00 92.50 72 GLU A N 1
ATOM 574 C CA . GLU A 1 72 ? -7.397 12.133 11.592 1.00 92.50 72 GLU A CA 1
ATOM 575 C C . GLU A 1 72 ? -7.098 10.646 11.792 1.00 92.50 72 GLU A C 1
ATOM 577 O O . GLU A 1 72 ? -7.341 10.110 12.873 1.00 92.50 72 GLU A O 1
ATOM 582 N N . PHE A 1 73 ? -6.513 9.983 10.785 1.00 95.31 73 PHE A N 1
ATOM 583 C CA . PHE A 1 73 ? -6.130 8.583 10.888 1.00 95.31 73 PHE A CA 1
ATOM 584 C C . PHE A 1 73 ? -5.253 8.335 12.138 1.00 95.31 73 PHE A C 1
ATOM 586 O O . PHE A 1 73 ? -4.289 9.083 12.375 1.00 95.31 73 PHE A O 1
ATOM 593 N N . PRO A 1 74 ? -5.531 7.285 12.936 1.00 96.12 74 PRO A N 1
ATOM 594 C CA . PRO A 1 74 ? -4.782 6.999 14.156 1.00 96.12 74 PRO A CA 1
ATOM 595 C C . PRO A 1 74 ? -3.270 6.912 13.926 1.00 96.12 74 PRO A C 1
ATOM 597 O O . PRO A 1 74 ? -2.788 6.225 13.029 1.00 96.12 74 PRO A O 1
ATOM 600 N N . GLY A 1 75 ? -2.490 7.646 14.723 1.00 94.56 75 GLY A N 1
ATOM 601 C CA . GLY A 1 75 ? -1.025 7.626 14.626 1.00 94.56 75 GLY A CA 1
ATOM 602 C C . GLY A 1 75 ? -0.443 8.226 13.335 1.00 94.56 75 GLY A C 1
ATOM 603 O O . GLY A 1 75 ? 0.764 8.089 13.095 1.00 94.56 75 GLY A O 1
ATOM 604 N N . ARG A 1 76 ? -1.246 8.929 12.514 1.00 94.94 76 ARG A N 1
ATOM 605 C CA . ARG A 1 76 ? -0.833 9.448 11.196 1.00 94.94 76 ARG A CA 1
ATOM 606 C C . ARG A 1 76 ? 0.482 10.213 11.218 1.00 94.94 76 ARG A C 1
ATOM 608 O O . ARG A 1 76 ? 1.266 10.070 10.290 1.00 94.94 76 ARG A O 1
ATOM 615 N N . SER A 1 77 ? 0.750 11.026 12.238 1.00 92.12 77 SER A N 1
ATOM 616 C CA . SER A 1 77 ? 1.967 11.851 12.291 1.00 92.12 77 SER A CA 1
ATOM 617 C C . SER A 1 77 ? 3.253 11.024 12.163 1.00 92.12 77 SER A C 1
ATOM 619 O O . SER A 1 77 ? 4.145 11.411 11.405 1.00 92.12 77 SER A O 1
ATOM 621 N N . LYS A 1 78 ? 3.326 9.869 12.838 1.00 93.75 78 LYS A N 1
ATOM 622 C CA . LYS A 1 78 ? 4.455 8.930 12.751 1.00 93.75 78 LYS A CA 1
ATOM 623 C C . LYS A 1 78 ? 4.426 8.141 11.442 1.00 93.75 78 LYS A C 1
ATOM 625 O O . LYS A 1 78 ? 5.437 8.085 10.746 1.00 93.75 78 LYS A O 1
ATOM 630 N N . LEU A 1 79 ? 3.264 7.598 11.072 1.00 96.19 79 LEU A N 1
ATOM 631 C CA . LEU A 1 79 ? 3.083 6.797 9.851 1.00 96.19 79 LEU A CA 1
ATOM 632 C C . LEU A 1 79 ? 3.438 7.594 8.584 1.00 96.19 79 LEU A C 1
ATOM 634 O O . LEU A 1 79 ? 4.144 7.113 7.697 1.00 96.19 79 LEU A O 1
ATOM 638 N N . ALA A 1 80 ? 3.035 8.863 8.539 1.00 95.44 80 ALA A N 1
ATOM 639 C CA . ALA A 1 80 ? 3.343 9.796 7.465 1.00 95.44 80 ALA A CA 1
ATOM 640 C C . ALA A 1 80 ? 4.854 10.004 7.286 1.00 95.44 80 ALA A C 1
ATOM 642 O O . ALA A 1 80 ? 5.300 10.219 6.163 1.00 95.44 80 ALA A O 1
ATOM 643 N N . MET A 1 81 ? 5.674 9.914 8.341 1.00 94.69 81 MET A N 1
ATOM 644 C CA . MET A 1 81 ? 7.132 10.021 8.192 1.00 94.69 81 MET A CA 1
ATOM 645 C C . MET A 1 81 ? 7.718 8.843 7.407 1.00 94.69 81 MET A C 1
ATOM 647 O O . MET A 1 81 ? 8.608 9.054 6.582 1.00 94.69 81 MET A O 1
ATOM 651 N N . CYS A 1 82 ? 7.205 7.629 7.618 1.00 95.31 82 CYS A N 1
ATOM 652 C CA . CYS A 1 82 ? 7.589 6.449 6.841 1.00 95.31 82 CYS A CA 1
ATOM 653 C C . CYS A 1 82 ? 7.208 6.624 5.367 1.00 95.31 82 CYS A C 1
ATOM 655 O O . CYS A 1 82 ? 8.043 6.418 4.484 1.00 95.31 82 CYS A O 1
ATOM 657 N N . LEU A 1 83 ? 5.987 7.104 5.107 1.00 97.31 83 LEU A N 1
ATOM 658 C CA . LEU A 1 83 ? 5.529 7.398 3.748 1.00 97.31 83 LEU A CA 1
ATOM 659 C C . LEU A 1 83 ? 6.336 8.524 3.091 1.00 97.31 83 LEU A C 1
ATOM 661 O O . LEU A 1 83 ? 6.641 8.424 1.910 1.00 97.31 83 LEU A O 1
ATOM 665 N N . ARG A 1 84 ? 6.754 9.565 3.828 1.00 96.94 84 ARG A N 1
ATOM 666 C CA . ARG A 1 84 ? 7.591 10.649 3.272 1.00 96.94 84 ARG A CA 1
ATOM 667 C C . ARG A 1 84 ? 8.956 10.139 2.834 1.00 96.94 84 ARG A C 1
ATOM 669 O O . ARG A 1 84 ? 9.457 10.580 1.805 1.00 96.94 84 ARG A O 1
ATOM 676 N N . ARG A 1 85 ? 9.558 9.224 3.600 1.00 96.25 85 ARG A N 1
ATOM 677 C CA . ARG A 1 85 ? 10.819 8.585 3.202 1.00 96.25 85 ARG A CA 1
ATOM 678 C C . ARG A 1 85 ? 10.634 7.783 1.920 1.00 96.25 85 ARG A C 1
ATOM 680 O O . ARG A 1 85 ? 11.415 7.958 0.997 1.00 96.25 85 ARG A O 1
ATOM 687 N N . PHE A 1 86 ? 9.590 6.958 1.842 1.00 97.81 86 PHE A N 1
ATOM 688 C CA . PHE A 1 86 ? 9.294 6.184 0.634 1.00 97.81 86 PHE A CA 1
ATOM 689 C C . PHE A 1 86 ? 8.997 7.083 -0.577 1.00 97.81 86 PHE A C 1
ATOM 691 O O . PHE A 1 86 ? 9.562 6.878 -1.644 1.00 97.81 86 PHE A O 1
ATOM 698 N N . GLU A 1 87 ? 8.196 8.134 -0.400 1.00 98.00 87 GLU A N 1
ATOM 699 C CA . GLU A 1 87 ? 7.947 9.169 -1.410 1.00 98.00 87 GLU A CA 1
ATOM 700 C C . GLU A 1 87 ? 9.256 9.791 -1.920 1.00 98.00 87 GLU A C 1
ATOM 702 O O . GLU A 1 87 ? 9.398 10.002 -3.123 1.00 98.00 87 GLU A O 1
ATOM 707 N N . GLY A 1 88 ? 10.209 10.070 -1.022 1.00 97.31 88 GLY A N 1
ATOM 708 C CA . GLY A 1 88 ? 11.548 10.554 -1.363 1.00 97.31 88 GLY A CA 1
ATOM 709 C C . GLY A 1 88 ? 12.305 9.581 -2.265 1.00 97.31 88 GLY A C 1
ATOM 710 O O . GLY A 1 88 ? 12.727 9.975 -3.346 1.00 97.31 88 GLY A O 1
ATOM 711 N N . GLU A 1 89 ? 12.359 8.298 -1.896 1.00 97.44 89 GLU A N 1
ATOM 712 C CA . GLU A 1 89 ? 12.988 7.250 -2.720 1.00 97.44 89 GLU A CA 1
ATOM 713 C C . GLU A 1 89 ? 12.366 7.178 -4.125 1.00 97.44 89 GLU A C 1
ATOM 715 O O . GLU A 1 89 ? 13.077 7.098 -5.127 1.00 97.44 89 GLU A O 1
ATOM 720 N N . LEU A 1 90 ? 11.033 7.269 -4.230 1.00 97.56 90 LEU A N 1
ATOM 721 C CA . LEU A 1 90 ? 10.347 7.278 -5.527 1.00 97.56 90 LEU A CA 1
ATOM 722 C C . LEU A 1 90 ? 10.714 8.500 -6.382 1.00 97.56 90 LEU A C 1
ATOM 724 O O . LEU A 1 90 ? 10.762 8.396 -7.609 1.00 97.56 90 LEU A O 1
ATOM 728 N N . ARG A 1 91 ? 10.947 9.663 -5.759 1.00 96.88 91 ARG A N 1
ATOM 729 C CA . ARG A 1 91 ? 11.358 10.888 -6.464 1.00 96.88 91 ARG A CA 1
ATOM 730 C C . ARG A 1 91 ? 12.804 10.801 -6.926 1.00 96.88 91 ARG A C 1
ATOM 732 O O . ARG A 1 91 ? 13.074 11.084 -8.094 1.00 96.88 91 ARG A O 1
ATOM 739 N N . ASP A 1 92 ? 13.690 10.394 -6.027 1.00 97.50 92 ASP A N 1
ATOM 740 C CA . ASP A 1 92 ? 15.134 10.350 -6.256 1.00 97.50 92 ASP A CA 1
ATOM 741 C C . ASP A 1 92 ? 15.498 9.292 -7.305 1.00 97.50 92 ASP A C 1
ATOM 743 O O . ASP A 1 92 ? 16.403 9.491 -8.113 1.00 97.50 92 ASP A O 1
ATOM 747 N N . HIS A 1 93 ? 14.719 8.209 -7.374 1.00 96.88 93 HIS A N 1
ATOM 748 C CA . HIS A 1 93 ? 14.931 7.099 -8.299 1.00 96.88 93 HIS A CA 1
ATOM 749 C C . HIS A 1 93 ? 13.853 6.995 -9.387 1.00 96.88 93 HIS A C 1
ATOM 751 O O . HIS A 1 93 ? 13.605 5.913 -9.913 1.00 96.88 93 HIS A O 1
ATOM 757 N N . ARG A 1 94 ? 13.228 8.110 -9.789 1.00 94.38 94 ARG A N 1
ATOM 758 C CA . ARG A 1 94 ? 12.171 8.121 -10.828 1.00 94.38 94 ARG A CA 1
ATOM 759 C C . ARG A 1 94 ? 12.593 7.529 -12.183 1.00 94.38 94 ARG A C 1
ATOM 761 O O . ARG A 1 94 ? 11.734 7.174 -12.983 1.00 94.38 94 ARG A O 1
ATOM 768 N N . GLU A 1 95 ? 13.898 7.491 -12.456 1.00 93.62 95 GLU A N 1
ATOM 769 C CA . GLU A 1 95 ? 14.495 6.958 -13.690 1.00 93.62 95 GLU A CA 1
ATOM 770 C C . GLU A 1 95 ? 14.802 5.455 -13.594 1.00 93.62 95 GLU A C 1
ATOM 772 O O . GLU A 1 95 ? 15.135 4.827 -14.595 1.00 93.62 95 GLU A O 1
ATOM 777 N N . ASN A 1 96 ? 14.670 4.855 -12.405 1.00 96.19 96 ASN A N 1
ATOM 778 C CA . ASN A 1 96 ? 14.731 3.408 -12.247 1.00 96.19 96 ASN A CA 1
ATOM 779 C C . ASN A 1 96 ? 13.544 2.760 -12.981 1.00 96.19 96 ASN A C 1
ATOM 781 O O . ASN A 1 96 ? 12.391 3.133 -12.762 1.00 96.19 96 ASN A O 1
ATOM 785 N N . GLU A 1 97 ? 13.830 1.760 -13.817 1.00 94.25 97 GLU A N 1
ATOM 786 C CA . GLU A 1 97 ? 12.849 1.096 -14.689 1.00 94.25 97 GLU A CA 1
ATOM 787 C C . GLU A 1 97 ? 11.635 0.545 -13.923 1.00 94.25 97 GLU A C 1
ATOM 789 O O . GLU A 1 97 ? 10.493 0.672 -14.377 1.00 94.25 97 GLU A O 1
ATOM 794 N N . VAL A 1 98 ? 11.862 -0.036 -12.740 1.00 96.81 98 VAL A N 1
ATOM 795 C CA . VAL A 1 98 ? 10.797 -0.604 -11.904 1.00 96.81 98 VAL A CA 1
ATOM 796 C C . VAL A 1 98 ? 9.913 0.504 -11.352 1.00 96.81 98 VAL A C 1
ATOM 798 O O . VAL A 1 98 ? 8.693 0.441 -11.503 1.00 96.81 98 VAL A O 1
ATOM 801 N N . ILE A 1 99 ? 10.513 1.544 -10.768 1.00 97.44 99 ILE A N 1
ATOM 802 C CA . ILE A 1 99 ? 9.775 2.688 -10.214 1.00 97.44 99 ILE A CA 1
ATOM 803 C C . ILE A 1 99 ? 8.975 3.391 -11.315 1.00 97.44 99 ILE A C 1
ATOM 805 O O . ILE A 1 99 ? 7.776 3.620 -11.150 1.00 97.44 99 ILE A O 1
ATOM 809 N N . ALA A 1 100 ? 9.593 3.671 -12.463 1.00 96.56 100 ALA A N 1
ATOM 810 C CA . ALA A 1 100 ? 8.925 4.292 -13.602 1.00 96.56 100 ALA A CA 1
ATOM 811 C C . ALA A 1 100 ? 7.732 3.454 -14.096 1.00 96.56 100 ALA A C 1
ATOM 813 O O . ALA A 1 100 ? 6.643 3.989 -14.335 1.00 96.56 100 ALA A O 1
ATOM 814 N N . SER A 1 101 ? 7.906 2.132 -14.194 1.00 95.94 101 SER A N 1
ATOM 815 C CA . SER A 1 101 ? 6.856 1.200 -14.617 1.00 95.94 101 SER A CA 1
ATOM 816 C C . SER A 1 101 ? 5.688 1.150 -13.635 1.00 95.94 101 SER A C 1
ATOM 818 O O . SER A 1 101 ? 4.526 1.202 -14.055 1.00 95.94 101 SER A O 1
ATOM 820 N N . VAL A 1 102 ? 5.975 1.094 -12.332 1.00 96.75 102 VAL A N 1
ATOM 821 C CA . VAL A 1 102 ? 4.958 1.115 -11.271 1.00 96.75 102 VAL A CA 1
ATOM 822 C C . VAL A 1 102 ? 4.189 2.425 -11.287 1.00 96.75 102 VAL A C 1
ATOM 824 O O . VAL A 1 102 ? 2.960 2.407 -11.296 1.00 96.75 102 VAL A O 1
ATOM 827 N N . LEU A 1 103 ? 4.883 3.562 -11.357 1.00 96.88 103 LEU A N 1
ATOM 828 C CA . LEU A 1 103 ? 4.235 4.869 -11.402 1.00 96.88 103 LEU A CA 1
ATOM 829 C C . LEU A 1 103 ? 3.348 5.004 -12.644 1.00 96.88 103 LEU A C 1
ATOM 831 O O . LEU A 1 103 ? 2.182 5.378 -12.532 1.00 96.88 103 LEU A O 1
ATOM 835 N N . SER A 1 104 ? 3.857 4.635 -13.821 1.00 96.50 104 SER A N 1
ATOM 836 C CA . SER A 1 104 ? 3.098 4.643 -15.079 1.00 96.50 104 SER A CA 1
ATOM 837 C C . SER A 1 104 ? 1.841 3.768 -15.009 1.00 96.50 104 SER A C 1
ATOM 839 O O . SER A 1 104 ? 0.758 4.189 -15.431 1.00 96.50 104 SER A O 1
ATOM 841 N N . SER A 1 105 ? 1.959 2.572 -14.428 1.00 95.00 105 SER A N 1
ATOM 842 C CA . SER A 1 105 ? 0.831 1.656 -14.229 1.00 95.00 105 SER A CA 1
ATOM 843 C C . SER A 1 105 ? -0.181 2.238 -13.245 1.00 95.00 105 SER A C 1
ATOM 845 O O . SER A 1 105 ? -1.373 2.297 -13.550 1.00 95.00 105 SER A O 1
ATOM 847 N N . GLY A 1 106 ? 0.291 2.786 -12.127 1.00 95.31 106 GLY A N 1
ATOM 848 C CA . GLY A 1 106 ? -0.560 3.368 -11.100 1.00 95.31 106 GLY A CA 1
ATOM 849 C C . GLY A 1 106 ? -1.272 4.652 -11.512 1.00 95.31 106 GLY A C 1
ATOM 850 O O . GLY A 1 106 ? -2.391 4.901 -11.064 1.00 95.31 106 GLY A O 1
ATOM 851 N N . PHE A 1 107 ? -0.691 5.455 -12.408 1.00 94.00 107 PHE A N 1
ATOM 852 C CA . PHE A 1 107 ? -1.390 6.595 -13.013 1.00 94.00 107 PHE A CA 1
ATOM 853 C C . PHE A 1 107 ? -2.557 6.148 -13.896 1.00 94.00 107 PHE A C 1
ATOM 855 O O . PHE A 1 107 ? -3.541 6.870 -14.031 1.00 94.00 107 PHE A O 1
ATOM 862 N N . ARG A 1 108 ? -2.456 4.956 -14.491 1.00 94.69 108 ARG A N 1
ATOM 863 C CA . ARG A 1 108 ? -3.476 4.364 -15.365 1.00 94.69 108 ARG A CA 1
ATOM 864 C C . ARG A 1 108 ? -4.418 3.410 -14.625 1.00 94.69 108 ARG A C 1
ATOM 866 O O . ARG A 1 108 ? -5.238 2.784 -15.290 1.00 94.69 108 ARG A O 1
ATOM 873 N N . ASN A 1 109 ? -4.293 3.287 -13.299 1.00 92.12 109 ASN A N 1
ATOM 874 C CA . ASN A 1 109 ? -4.993 2.294 -12.475 1.00 92.12 109 ASN A CA 1
ATOM 875 C C . ASN A 1 109 ? -4.841 0.861 -13.018 1.00 92.12 109 ASN A C 1
ATOM 877 O O . ASN A 1 109 ? -5.804 0.101 -13.069 1.00 92.12 109 ASN A O 1
ATOM 881 N N . ARG A 1 110 ? -3.647 0.517 -13.513 1.00 91.94 110 ARG A N 1
ATOM 882 C CA . ARG A 1 110 ? -3.336 -0.828 -14.005 1.00 91.94 110 ARG A CA 1
ATOM 883 C C . ARG A 1 110 ? -2.518 -1.576 -12.959 1.00 91.94 110 ARG A C 1
ATOM 885 O O . ARG A 1 110 ? -1.557 -0.991 -12.455 1.00 91.94 110 ARG A O 1
ATOM 892 N N . PRO A 1 111 ? -2.853 -2.842 -12.668 1.00 91.81 111 PRO A N 1
ATOM 893 C CA . PRO A 1 111 ? -2.136 -3.607 -11.670 1.00 91.81 111 PRO A CA 1
ATOM 894 C C . PRO A 1 111 ? -0.703 -3.882 -12.124 1.00 91.81 111 PRO A C 1
ATOM 896 O O . PRO A 1 111 ? -0.460 -4.352 -13.239 1.00 91.81 111 PRO A O 1
ATOM 899 N N . LEU A 1 112 ? 0.247 -3.570 -11.249 1.00 94.19 112 LEU A N 1
ATOM 900 C CA . LEU A 1 112 ? 1.644 -3.948 -11.383 1.00 94.19 112 LEU A CA 1
ATOM 901 C C . LEU A 1 112 ? 2.266 -4.019 -9.991 1.00 94.19 112 LEU A C 1
ATOM 903 O O . LEU A 1 112 ? 2.626 -2.996 -9.411 1.00 94.19 112 LEU A O 1
ATOM 907 N N . ASP A 1 113 ? 2.435 -5.239 -9.489 1.00 93.31 113 ASP A N 1
ATOM 908 C CA . ASP A 1 113 ? 3.265 -5.498 -8.320 1.00 93.31 113 ASP A CA 1
ATOM 909 C C . ASP A 1 113 ? 4.650 -6.002 -8.761 1.00 93.31 113 ASP A C 1
ATOM 911 O O . ASP A 1 113 ? 4.756 -7.116 -9.279 1.00 93.31 113 ASP A O 1
ATOM 915 N N . PRO A 1 114 ? 5.733 -5.227 -8.556 1.00 92.81 114 PRO A N 1
ATOM 916 C CA . PRO A 1 114 ? 7.087 -5.670 -8.881 1.00 92.81 114 PRO A CA 1
ATOM 917 C C . PRO A 1 114 ? 7.524 -6.932 -8.142 1.00 92.81 114 PRO A C 1
ATOM 919 O O . PRO A 1 114 ? 8.413 -7.630 -8.621 1.00 92.81 114 PRO A O 1
ATOM 922 N N . LEU A 1 115 ? 6.928 -7.218 -6.980 1.00 92.62 115 LEU A N 1
ATOM 923 C CA . LEU A 1 115 ? 7.260 -8.390 -6.169 1.00 92.62 115 LEU A CA 1
ATOM 924 C C . LEU A 1 115 ? 6.468 -9.639 -6.581 1.00 92.62 115 LEU A C 1
ATOM 926 O O . LEU A 1 115 ? 6.845 -10.746 -6.209 1.00 92.62 115 LEU A O 1
ATOM 930 N N . ALA A 1 116 ? 5.416 -9.466 -7.382 1.00 91.06 116 ALA A N 1
ATOM 931 C CA . ALA A 1 116 ? 4.535 -10.524 -7.863 1.00 91.06 116 ALA A CA 1
ATOM 932 C C . ALA A 1 116 ? 4.216 -10.311 -9.354 1.00 91.06 116 ALA A C 1
ATOM 934 O O . ALA A 1 116 ? 3.068 -10.124 -9.760 1.00 91.06 116 ALA A O 1
ATOM 935 N N . LEU A 1 117 ? 5.263 -10.297 -10.189 1.00 90.00 117 LEU A N 1
ATOM 936 C CA . LEU A 1 117 ? 5.132 -10.019 -11.622 1.00 90.00 117 LEU A CA 1
ATOM 937 C C . LEU A 1 117 ? 4.231 -11.058 -12.320 1.00 90.00 117 LEU A C 1
ATOM 939 O O . LEU A 1 117 ? 4.511 -12.258 -12.221 1.00 90.00 117 LEU A O 1
ATOM 943 N N . PRO A 1 118 ? 3.238 -10.633 -13.125 1.00 86.19 118 PRO A N 1
ATOM 944 C CA . PRO A 1 118 ? 2.268 -11.540 -13.731 1.00 86.19 118 PRO A CA 1
ATOM 945 C C . PRO A 1 118 ? 2.937 -12.533 -14.684 1.00 86.19 118 PRO A C 1
ATOM 947 O O . PRO A 1 118 ? 3.861 -12.177 -15.418 1.00 86.19 118 PRO A O 1
ATOM 950 N N . GLU A 1 119 ? 2.451 -13.776 -14.709 1.00 87.12 119 GLU A N 1
ATOM 951 C CA . GLU A 1 119 ? 2.963 -14.844 -15.585 1.00 87.12 119 GLU A CA 1
ATOM 952 C C . GLU A 1 119 ? 2.896 -14.503 -17.073 1.00 87.12 119 GLU A C 1
ATOM 954 O O . GLU A 1 119 ? 3.762 -14.915 -17.840 1.00 87.12 119 GLU A O 1
ATOM 959 N N . SER A 1 120 ? 1.919 -13.685 -17.461 1.00 89.25 120 SER A N 1
ATOM 960 C CA . SER A 1 120 ? 1.742 -13.180 -18.822 1.00 89.25 120 SER A CA 1
ATOM 961 C C . SER A 1 120 ? 2.773 -12.123 -19.243 1.00 89.25 120 SER A C 1
ATOM 963 O O . SER A 1 120 ? 2.800 -11.745 -20.416 1.00 89.25 120 SER A O 1
ATOM 965 N N . MET A 1 121 ? 3.624 -11.631 -18.332 1.00 91.31 121 MET A N 1
ATOM 966 C CA . MET A 1 121 ? 4.651 -10.641 -18.660 1.00 91.31 121 MET A CA 1
ATOM 967 C C . MET A 1 121 ? 5.713 -11.242 -19.598 1.00 91.31 121 MET A C 1
ATOM 969 O O . MET A 1 121 ? 6.316 -12.265 -19.259 1.00 91.31 121 MET A O 1
ATOM 973 N N . PRO A 1 122 ? 6.027 -10.596 -20.740 1.00 94.19 122 PRO A N 1
ATOM 974 C CA . PRO A 1 122 ? 7.087 -11.054 -21.632 1.00 94.19 122 PRO A CA 1
ATOM 975 C C . PRO A 1 122 ? 8.426 -11.226 -20.904 1.00 94.19 122 PRO A C 1
ATOM 977 O O . PRO A 1 122 ? 8.851 -10.339 -20.163 1.00 94.19 122 PRO A O 1
ATOM 980 N N . LEU A 1 123 ? 9.138 -12.330 -21.169 1.00 92.50 123 LEU A N 1
ATOM 981 C CA . LEU A 1 123 ? 10.376 -12.690 -20.460 1.00 92.50 123 LEU A CA 1
ATOM 982 C C . LEU A 1 123 ? 11.406 -11.554 -20.441 1.00 92.50 123 LEU A C 1
ATOM 984 O O . LEU A 1 123 ? 11.966 -11.248 -19.395 1.00 92.50 123 LEU A O 1
ATOM 988 N N . ARG A 1 124 ? 11.613 -10.883 -21.580 1.00 91.69 124 ARG A N 1
ATOM 989 C CA . ARG A 1 124 ? 12.547 -9.752 -21.677 1.00 91.69 124 ARG A CA 1
ATOM 990 C C . ARG A 1 124 ? 12.179 -8.616 -20.719 1.00 91.69 124 ARG A C 1
ATOM 992 O O . ARG A 1 124 ? 13.065 -8.050 -20.087 1.00 91.69 124 ARG A O 1
ATOM 999 N N . GLN A 1 125 ? 10.890 -8.301 -20.607 1.00 90.19 125 GLN A N 1
ATOM 1000 C CA . GLN A 1 125 ? 10.396 -7.274 -19.692 1.00 90.19 125 GLN A CA 1
ATOM 1001 C C . GLN A 1 125 ? 10.558 -7.721 -18.236 1.00 90.19 125 GLN A C 1
ATOM 1003 O O . GLN A 1 125 ? 11.048 -6.955 -17.415 1.00 90.19 125 GLN A O 1
ATOM 1008 N N . ARG A 1 126 ? 10.235 -8.982 -17.929 1.00 92.56 126 ARG A N 1
ATOM 1009 C CA . ARG A 1 126 ? 10.438 -9.558 -16.594 1.00 92.56 126 ARG A CA 1
ATOM 1010 C C . ARG A 1 126 ? 11.911 -9.513 -16.171 1.00 92.56 126 ARG A C 1
ATOM 1012 O O . ARG A 1 126 ? 12.201 -9.095 -15.057 1.00 92.56 126 ARG A O 1
ATOM 1019 N N . CYS A 1 127 ? 12.841 -9.879 -17.054 1.00 91.56 127 CYS A N 1
ATOM 1020 C CA . CYS A 1 127 ? 14.278 -9.779 -16.785 1.00 91.56 127 CYS A CA 1
ATOM 1021 C C . CYS A 1 127 ? 14.717 -8.331 -16.529 1.00 91.56 127 CYS A C 1
ATOM 1023 O O . CYS A 1 127 ? 15.481 -8.096 -15.599 1.00 91.56 127 CYS A O 1
ATOM 1025 N N . ALA A 1 128 ? 14.218 -7.368 -17.312 1.00 89.62 128 ALA A N 1
ATOM 1026 C CA . ALA A 1 128 ? 14.516 -5.952 -17.098 1.00 89.62 128 ALA A CA 1
ATOM 1027 C C . ALA A 1 128 ? 14.017 -5.463 -15.728 1.00 89.62 128 ALA A C 1
ATOM 1029 O O . ALA A 1 128 ? 14.770 -4.815 -15.008 1.00 89.62 128 ALA A O 1
ATOM 1030 N N . MET A 1 129 ? 12.795 -5.839 -15.333 1.00 93.44 129 MET A N 1
ATOM 1031 C CA . MET A 1 129 ? 12.254 -5.516 -14.008 1.00 93.44 129 MET A CA 1
ATOM 1032 C C . MET A 1 129 ? 13.131 -6.089 -12.892 1.00 93.44 129 MET A C 1
ATOM 1034 O O . MET A 1 129 ? 13.534 -5.357 -11.995 1.00 93.44 129 MET A O 1
ATOM 1038 N N . LEU A 1 130 ? 13.475 -7.379 -12.965 1.00 91.88 130 LEU A N 1
ATOM 1039 C CA . LEU A 1 130 ? 14.289 -8.046 -11.944 1.00 91.88 130 LEU A CA 1
ATOM 1040 C C . LEU A 1 130 ? 15.702 -7.459 -11.832 1.00 91.88 130 LEU A C 1
ATOM 1042 O O . LEU A 1 130 ? 16.245 -7.402 -10.738 1.00 91.88 130 LEU A O 1
ATOM 1046 N N . MET A 1 131 ? 16.285 -6.989 -12.936 1.00 92.88 131 MET A N 1
ATOM 1047 C CA . MET A 1 131 ? 17.627 -6.396 -12.945 1.00 92.88 131 MET A CA 1
ATOM 1048 C C . MET A 1 131 ? 17.711 -5.063 -12.185 1.00 92.88 131 MET A C 1
ATOM 1050 O O . MET A 1 131 ? 18.785 -4.693 -11.723 1.00 92.88 131 MET A O 1
ATOM 1054 N N . TYR A 1 132 ? 16.595 -4.342 -12.055 1.00 93.25 132 TYR A N 1
ATOM 1055 C CA . TYR A 1 132 ? 16.541 -3.018 -11.426 1.00 93.25 132 TYR A CA 1
ATOM 1056 C C . TYR A 1 132 ? 15.675 -2.984 -10.158 1.00 93.25 132 TYR A C 1
ATOM 1058 O O . TYR A 1 132 ? 15.341 -1.902 -9.669 1.00 93.25 132 TYR A O 1
ATOM 1066 N N . ILE A 1 133 ? 15.303 -4.152 -9.626 1.00 96.31 133 ILE A N 1
ATOM 1067 C CA . ILE A 1 133 ? 14.302 -4.276 -8.561 1.00 96.31 133 ILE A CA 1
ATOM 1068 C C . ILE A 1 133 ? 14.806 -3.868 -7.176 1.00 96.31 133 ILE A C 1
ATOM 1070 O O . ILE A 1 133 ? 13.995 -3.485 -6.335 1.00 96.31 133 ILE A O 1
ATOM 1074 N N . ASP A 1 134 ? 16.116 -3.909 -6.937 1.00 96.88 134 ASP A N 1
ATOM 1075 C CA . ASP A 1 134 ? 16.700 -3.773 -5.597 1.00 96.88 134 ASP A CA 1
ATOM 1076 C C . ASP A 1 134 ? 16.312 -2.463 -4.904 1.00 96.88 134 ASP A C 1
ATOM 1078 O O . ASP A 1 134 ? 15.945 -2.465 -3.730 1.00 96.88 134 ASP A O 1
ATOM 1082 N N . VAL A 1 135 ? 16.311 -1.351 -5.648 1.00 95.75 135 VAL A N 1
ATOM 1083 C CA . VAL A 1 135 ? 15.924 -0.029 -5.127 1.00 95.75 135 VAL A CA 1
ATOM 1084 C C . VAL A 1 135 ? 14.474 -0.043 -4.639 1.00 95.75 135 VAL A C 1
ATOM 1086 O O . VAL A 1 135 ? 14.180 0.400 -3.530 1.00 95.75 135 VAL A O 1
ATOM 1089 N N . TRP A 1 136 ? 13.566 -0.602 -5.446 1.00 97.38 136 TRP A N 1
ATOM 1090 C CA . TRP A 1 136 ? 12.164 -0.753 -5.064 1.00 97.38 136 TRP A CA 1
ATOM 1091 C C . TRP A 1 136 ? 12.018 -1.684 -3.859 1.00 97.38 136 TRP A C 1
ATOM 1093 O O . TRP A 1 136 ? 11.334 -1.338 -2.899 1.00 97.38 136 TRP A O 1
ATOM 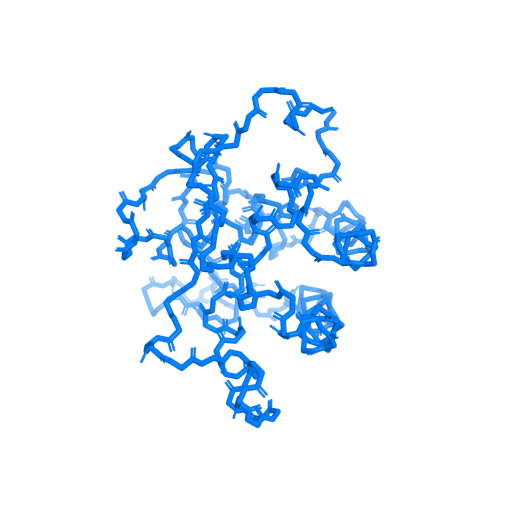1103 N N . GLN A 1 137 ? 12.659 -2.854 -3.895 1.00 97.19 137 GLN A N 1
ATOM 1104 C CA . GLN A 1 137 ? 12.575 -3.858 -2.837 1.00 97.19 137 GLN A CA 1
ATOM 1105 C C . GLN A 1 137 ? 13.043 -3.323 -1.492 1.00 97.19 137 GLN A C 1
ATOM 1107 O O . GLN A 1 137 ? 12.368 -3.548 -0.490 1.00 97.19 137 GLN A O 1
ATOM 1112 N N . GLU A 1 138 ? 14.169 -2.616 -1.456 1.00 97.50 138 GLU A N 1
ATOM 1113 C CA . GLU A 1 138 ? 14.710 -2.091 -0.208 1.00 97.50 138 GLU A CA 1
ATOM 1114 C C . GLU A 1 138 ? 13.832 -0.968 0.349 1.00 97.50 138 GLU A C 1
ATOM 1116 O O . GLU A 1 138 ? 13.436 -1.013 1.517 1.00 97.50 138 GLU A O 1
ATOM 1121 N N . ALA A 1 139 ? 13.427 -0.016 -0.498 1.00 97.56 139 ALA A N 1
ATOM 1122 C CA . ALA A 1 139 ? 12.520 1.056 -0.099 1.00 97.56 139 ALA A CA 1
ATOM 1123 C C . ALA A 1 139 ? 11.176 0.502 0.410 1.00 97.56 139 ALA A C 1
ATOM 1125 O O . ALA A 1 139 ? 10.695 0.913 1.471 1.00 97.56 139 ALA A O 1
ATOM 1126 N N . TYR A 1 140 ? 10.602 -0.470 -0.306 1.00 97.50 140 TYR A N 1
ATOM 1127 C CA . TYR A 1 140 ? 9.342 -1.120 0.046 1.00 97.50 140 TYR A CA 1
ATOM 1128 C C . TYR A 1 140 ? 9.460 -1.930 1.340 1.00 97.50 140 TYR A C 1
ATOM 1130 O O . TYR A 1 140 ? 8.620 -1.788 2.228 1.00 97.50 140 TYR A O 1
ATOM 1138 N N . ARG A 1 141 ? 10.509 -2.748 1.499 1.00 97.50 141 ARG A N 1
ATOM 1139 C CA . ARG A 1 141 ? 10.738 -3.566 2.704 1.00 97.50 141 ARG A CA 1
ATOM 1140 C C . ARG A 1 141 ? 10.936 -2.696 3.941 1.00 97.50 141 ARG A C 1
ATOM 1142 O O . ARG A 1 141 ? 10.384 -2.992 4.999 1.00 97.50 141 ARG A O 1
ATOM 1149 N N . ARG A 1 142 ? 11.709 -1.614 3.817 1.00 97.75 142 ARG A N 1
ATOM 1150 C CA . ARG A 1 142 ? 11.917 -0.655 4.906 1.00 97.75 142 ARG A CA 1
ATOM 1151 C C . ARG A 1 142 ? 10.597 -0.007 5.318 1.00 97.75 142 ARG A C 1
ATOM 1153 O O . ARG A 1 142 ? 10.262 -0.027 6.499 1.00 97.75 142 ARG A O 1
ATOM 1160 N N . MET A 1 143 ? 9.841 0.511 4.348 1.00 97.75 143 MET A N 1
ATOM 1161 C CA . MET A 1 143 ? 8.553 1.161 4.593 1.00 97.75 143 MET A CA 1
ATOM 1162 C C . MET A 1 143 ? 7.540 0.200 5.226 1.00 97.75 143 MET A C 1
ATOM 1164 O O . MET A 1 143 ? 6.945 0.541 6.241 1.00 97.75 143 MET A O 1
ATOM 1168 N N . THR A 1 144 ? 7.353 -0.992 4.657 1.00 97.31 144 THR A N 1
ATOM 1169 C CA . THR A 1 144 ? 6.385 -1.984 5.159 1.00 97.31 144 THR A CA 1
ATOM 1170 C C . THR A 1 144 ? 6.705 -2.430 6.577 1.00 97.31 144 THR A C 1
ATOM 1172 O O . THR A 1 144 ? 5.817 -2.427 7.419 1.00 97.31 144 THR A O 1
ATOM 1175 N N . ARG A 1 145 ? 7.975 -2.724 6.881 1.00 97.19 145 ARG A N 1
ATOM 1176 C CA . ARG A 1 145 ? 8.399 -3.081 8.241 1.00 97.19 145 ARG A CA 1
ATOM 1177 C C . ARG A 1 145 ? 8.087 -1.975 9.249 1.00 97.19 145 ARG A C 1
ATOM 1179 O O . ARG A 1 145 ? 7.573 -2.263 10.323 1.00 97.19 145 ARG A O 1
ATOM 1186 N N . GLU A 1 146 ? 8.425 -0.728 8.922 1.00 97.31 146 GLU A N 1
ATOM 1187 C CA . GLU A 1 146 ? 8.189 0.408 9.821 1.00 97.31 146 GLU A CA 1
ATOM 1188 C C . GLU A 1 146 ? 6.696 0.701 9.999 1.00 97.31 146 GLU A C 1
ATOM 1190 O O . GLU A 1 146 ? 6.251 0.914 11.123 1.00 97.31 146 GLU A O 1
ATOM 1195 N N . LEU A 1 147 ? 5.918 0.684 8.912 1.00 97.75 147 LEU A N 1
ATOM 1196 C CA . LEU A 1 147 ? 4.471 0.887 8.971 1.00 97.75 147 LEU A CA 1
ATOM 1197 C C . LEU A 1 147 ? 3.777 -0.214 9.769 1.00 97.75 147 LEU A C 1
ATOM 1199 O O . LEU A 1 147 ? 2.946 0.110 10.606 1.00 97.75 147 LEU A O 1
ATOM 1203 N N . CYS A 1 148 ? 4.126 -1.482 9.537 1.00 97.81 148 CYS A N 1
ATOM 1204 C CA . CYS A 1 148 ? 3.537 -2.615 10.248 1.00 97.81 148 CYS A CA 1
ATOM 1205 C C . CYS A 1 148 ? 3.732 -2.469 11.759 1.00 97.81 148 CYS A C 1
ATOM 1207 O O . CYS A 1 148 ? 2.758 -2.517 12.498 1.00 97.81 148 CYS A O 1
ATOM 1209 N N . ALA A 1 149 ? 4.967 -2.207 12.202 1.00 97.62 149 ALA A N 1
ATOM 1210 C CA . ALA A 1 149 ? 5.268 -2.025 13.620 1.00 97.62 149 ALA A CA 1
ATOM 1211 C C . ALA A 1 149 ? 4.501 -0.836 14.224 1.00 97.62 149 ALA A C 1
ATOM 1213 O O . ALA A 1 149 ? 3.926 -0.945 15.301 1.00 97.62 149 ALA A O 1
ATOM 1214 N N . LEU A 1 150 ? 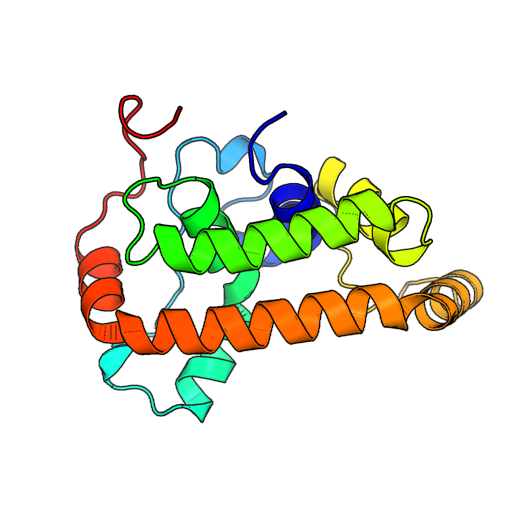4.444 0.294 13.511 1.00 97.56 150 LEU A N 1
ATOM 1215 C CA . LEU A 1 150 ? 3.711 1.472 13.977 1.00 97.56 150 LEU A CA 1
ATOM 1216 C C . LEU A 1 150 ? 2.193 1.261 14.010 1.00 97.56 150 LEU A C 1
ATOM 1218 O O . LEU A 1 150 ? 1.534 1.856 14.853 1.00 97.56 150 LEU A O 1
ATOM 1222 N N . LEU A 1 151 ? 1.626 0.471 13.098 1.00 97.06 151 LEU A N 1
ATOM 1223 C CA . LEU A 1 151 ? 0.201 0.135 13.122 1.00 97.06 151 LEU A CA 1
ATOM 1224 C C . LEU A 1 151 ? -0.111 -0.860 14.243 1.00 97.06 151 LEU A C 1
ATOM 1226 O O . LEU A 1 151 ? -1.118 -0.690 14.920 1.00 97.06 151 LEU A O 1
ATOM 1230 N N . GLU A 1 152 ? 0.763 -1.837 14.484 1.00 97.00 152 GLU A N 1
ATOM 1231 C CA . GLU A 1 152 ? 0.641 -2.793 15.594 1.00 97.00 152 GLU A CA 1
ATOM 1232 C C . GLU A 1 152 ? 0.652 -2.058 16.947 1.00 97.00 152 GLU A C 1
ATOM 1234 O O . GLU A 1 152 ? -0.210 -2.294 17.790 1.00 97.00 152 GLU A O 1
ATOM 1239 N N . GLU A 1 153 ? 1.517 -1.047 17.114 1.00 96.44 153 GLU A N 1
ATOM 1240 C CA . GLU A 1 153 ? 1.507 -0.143 18.280 1.00 96.44 153 GLU A CA 1
ATOM 1241 C C . GLU A 1 153 ? 0.180 0.622 18.470 1.00 96.44 153 GLU A C 1
ATOM 1243 O O . GLU A 1 153 ? -0.066 1.168 19.546 1.00 96.44 153 GLU A O 1
ATOM 1248 N N . GLN A 1 154 ? -0.642 0.743 17.425 1.00 95.69 154 GLN A N 1
ATOM 1249 C CA . GLN A 1 154 ? -1.921 1.458 17.440 1.00 95.69 154 GLN A CA 1
ATO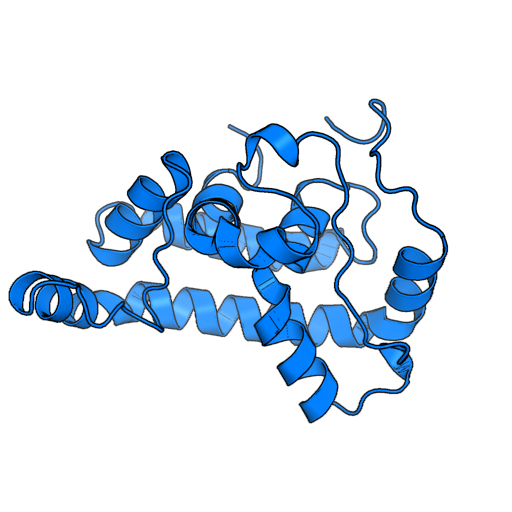M 1250 C C . GLN A 1 154 ? -3.129 0.514 17.348 1.00 95.69 154 GLN A C 1
ATOM 1252 O O . GLN A 1 154 ? -4.243 1.007 17.174 1.00 95.69 154 GLN A O 1
ATOM 1257 N N . ALA A 1 155 ? -2.941 -0.806 17.467 1.00 95.81 155 ALA A N 1
ATOM 1258 C CA . ALA A 1 155 ? -3.966 -1.807 17.166 1.00 95.81 155 ALA A CA 1
ATOM 1259 C C . ALA A 1 155 ? -5.315 -1.540 17.861 1.00 95.81 155 ALA A C 1
ATOM 1261 O O . ALA A 1 155 ? -6.339 -1.480 17.189 1.00 95.81 155 ALA A O 1
ATOM 1262 N N . GLU A 1 156 ? -5.318 -1.252 19.168 1.00 95.88 156 GLU A N 1
ATOM 1263 C CA . GLU A 1 156 ? -6.551 -0.949 19.918 1.00 95.88 156 GLU A CA 1
ATOM 1264 C C . GLU A 1 156 ? -7.288 0.298 1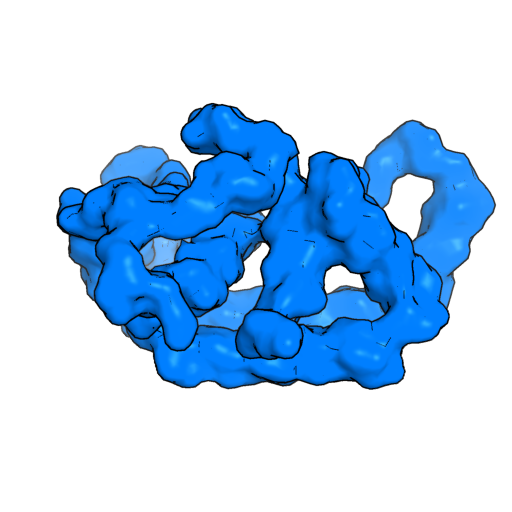9.394 1.00 95.88 156 GLU A C 1
ATOM 1266 O O . GLU A 1 156 ? -8.517 0.325 19.296 1.00 95.88 156 GLU A O 1
ATOM 1271 N N . VAL A 1 157 ? -6.545 1.352 19.042 1.00 96.38 157 VAL A N 1
ATOM 1272 C CA . VAL A 1 157 ? -7.125 2.599 18.515 1.00 96.38 157 VAL A CA 1
ATOM 1273 C C . VAL A 1 157 ? -7.623 2.390 17.085 1.00 96.38 157 VAL A C 1
ATOM 1275 O O . VAL A 1 157 ? -8.641 2.960 16.693 1.00 96.38 157 VAL A O 1
ATOM 1278 N N . LEU A 1 158 ? -6.932 1.554 16.309 1.00 96.19 158 LEU A N 1
ATOM 1279 C CA . LEU A 1 158 ? -7.350 1.166 14.967 1.00 96.19 158 LEU A CA 1
ATOM 1280 C C . LEU A 1 158 ? -8.627 0.327 14.999 1.00 96.19 158 LEU A C 1
ATOM 1282 O O . LEU A 1 158 ? -9.505 0.581 14.183 1.00 96.19 158 LEU A O 1
ATOM 1286 N N . ASP A 1 159 ? -8.785 -0.588 15.957 1.00 96.25 159 ASP A N 1
ATOM 1287 C CA . ASP A 1 159 ? -10.037 -1.332 16.144 1.00 96.25 159 ASP A CA 1
ATOM 1288 C C . ASP A 1 159 ? -11.217 -0.390 16.399 1.00 96.25 159 ASP A C 1
ATOM 1290 O O . ASP A 1 159 ? -12.282 -0.527 15.795 1.00 96.25 159 ASP A O 1
ATOM 1294 N N . GLN A 1 160 ? -11.016 0.622 17.248 1.00 95.06 160 GLN A N 1
ATOM 1295 C CA . GLN A 1 160 ? -12.029 1.642 17.503 1.00 95.06 160 GLN A CA 1
ATOM 1296 C C . GLN A 1 160 ? -12.334 2.476 16.250 1.00 95.06 160 GLN A C 1
ATOM 1298 O O . GLN A 1 160 ? -13.502 2.757 15.969 1.00 95.06 160 GLN A O 1
ATOM 1303 N N . TRP A 1 161 ? -11.304 2.866 15.495 1.00 95.69 161 TRP A N 1
ATOM 1304 C CA . TRP A 1 161 ? -11.458 3.610 14.244 1.00 95.69 161 TRP A CA 1
ATOM 1305 C C . TRP A 1 161 ? -12.217 2.786 13.196 1.00 95.69 161 TRP A C 1
ATOM 1307 O O . TRP A 1 161 ? -13.181 3.292 12.636 1.00 95.69 161 TRP A O 1
ATOM 1317 N N . ILE A 1 162 ? -11.886 1.504 13.005 1.00 94.50 162 ILE A N 1
ATOM 1318 C CA . ILE A 1 162 ? -12.623 0.594 12.108 1.00 94.50 162 ILE A CA 1
ATOM 1319 C C . ILE A 1 162 ? -14.090 0.470 12.539 1.00 94.50 162 ILE A C 1
ATOM 1321 O O . ILE A 1 162 ? -14.981 0.471 11.694 1.00 94.50 162 ILE A O 1
ATOM 1325 N N . ALA A 1 163 ? -14.356 0.376 13.844 1.00 92.75 163 ALA A N 1
ATOM 1326 C CA . ALA A 1 163 ? -15.707 0.176 14.359 1.00 92.75 163 ALA A CA 1
ATOM 1327 C C . ALA A 1 163 ? -16.613 1.416 14.257 1.00 92.75 163 ALA A C 1
ATOM 1329 O O . ALA A 1 163 ? -17.835 1.268 14.270 1.00 92.75 163 ALA A O 1
ATOM 1330 N N . THR A 1 164 ? -16.046 2.629 14.222 1.00 93.12 164 THR A N 1
ATOM 1331 C CA . THR A 1 164 ? -16.826 3.873 14.374 1.00 93.12 164 THR A CA 1
ATOM 1332 C C . THR A 1 164 ? -16.635 4.919 13.290 1.00 93.12 164 THR A C 1
ATOM 1334 O O . THR A 1 164 ? -17.479 5.806 13.178 1.00 93.12 164 THR A O 1
ATOM 1337 N N . ALA A 1 165 ? -15.567 4.853 12.497 1.00 92.12 165 ALA A N 1
ATOM 1338 C CA . ALA A 1 165 ? -15.346 5.827 11.441 1.00 92.12 165 ALA A CA 1
ATOM 1339 C C . ALA A 1 165 ? -16.363 5.645 10.309 1.00 92.12 165 ALA A C 1
ATOM 1341 O O . ALA A 1 165 ? -16.653 4.533 9.867 1.00 92.12 165 ALA A O 1
ATOM 1342 N N . GLU A 1 166 ? -16.874 6.760 9.794 1.00 91.88 166 GLU A N 1
ATOM 1343 C CA . GLU A 1 166 ? -17.734 6.736 8.616 1.00 91.88 166 GLU A CA 1
ATOM 1344 C C . GLU A 1 166 ? -16.901 6.558 7.333 1.00 91.88 166 GLU A C 1
ATOM 1346 O O . GLU A 1 166 ? -15.778 7.074 7.251 1.00 91.88 166 GLU A O 1
ATOM 1351 N N . PRO A 1 167 ? -17.429 5.862 6.304 1.00 89.88 167 PRO A N 1
ATOM 1352 C CA . PRO A 1 167 ? -16.718 5.660 5.041 1.00 89.88 167 PRO A CA 1
ATOM 1353 C C . PRO A 1 167 ? -16.395 6.952 4.288 1.00 89.88 167 PRO A C 1
ATOM 1355 O O . PRO A 1 167 ? -15.426 6.990 3.538 1.00 89.88 167 PRO A O 1
ATOM 1358 N N . GLU A 1 168 ? -17.194 8.003 4.454 1.00 92.00 168 GLU A N 1
ATOM 1359 C CA . GLU A 1 168 ? -16.946 9.298 3.822 1.00 92.00 168 GLU A CA 1
ATOM 1360 C C . GLU A 1 168 ? -16.048 10.162 4.725 1.00 92.00 168 GLU A C 1
ATOM 1362 O O . GLU A 1 168 ? -16.159 10.155 5.952 1.00 92.00 168 GLU A O 1
ATOM 1367 N N . ILE A 1 169 ? -15.125 10.901 4.114 1.00 87.25 169 ILE A N 1
ATOM 1368 C CA . ILE A 1 169 ? -14.240 11.848 4.793 1.00 87.25 169 ILE A CA 1
ATOM 1369 C C . ILE A 1 169 ? -14.856 13.236 4.661 1.00 87.25 169 ILE A C 1
ATOM 1371 O O . ILE A 1 169 ? -15.115 13.706 3.552 1.00 87.25 169 ILE A O 1
ATOM 1375 N N . ASP A 1 170 ? -15.034 13.925 5.785 1.00 79.00 170 ASP A N 1
ATOM 1376 C CA . ASP A 1 170 ? -15.528 15.296 5.770 1.00 79.00 170 ASP A CA 1
ATOM 1377 C C . ASP A 1 170 ? -14.598 16.232 4.990 1.00 79.00 170 ASP A C 1
ATOM 1379 O O . ASP A 1 170 ? -13.370 16.205 5.116 1.00 79.00 170 ASP A O 1
ATOM 1383 N N . HIS A 1 171 ? -15.194 17.155 4.233 1.00 66.69 171 HIS A N 1
ATOM 1384 C CA . HIS A 1 171 ? -14.460 18.177 3.477 1.00 66.69 171 HIS A CA 1
ATOM 1385 C C . HIS A 1 171 ? -13.554 19.066 4.337 1.00 66.69 171 HIS A C 1
ATOM 1387 O O . HIS A 1 171 ? -12.552 19.569 3.836 1.00 66.69 171 HIS A O 1
ATOM 1393 N N . ALA A 1 172 ? -13.861 19.230 5.626 1.00 63.09 172 ALA A N 1
ATOM 1394 C CA . ALA A 1 172 ? -12.998 19.953 6.559 1.00 63.09 172 ALA A CA 1
ATOM 1395 C C . ALA A 1 172 ? -11.687 19.200 6.863 1.00 63.09 172 ALA A C 1
ATOM 1397 O O . ALA A 1 172 ? -10.674 19.824 7.176 1.00 63.09 172 ALA A O 1
ATOM 1398 N N . ILE A 1 173 ? -11.697 17.870 6.741 1.00 62.62 173 ILE A N 1
ATOM 1399 C CA . ILE A 1 173 ? -10.575 16.981 7.065 1.00 62.62 173 ILE A CA 1
ATOM 1400 C C . ILE A 1 173 ? -9.679 16.765 5.834 1.00 62.62 173 ILE A C 1
ATOM 1402 O O . ILE A 1 173 ? -8.462 16.631 5.961 1.00 62.62 173 ILE A O 1
ATOM 1406 N N . ALA A 1 174 ? -10.243 16.795 4.626 1.00 56.34 174 ALA A N 1
ATOM 1407 C CA . ALA A 1 174 ? -9.504 16.594 3.383 1.00 56.34 174 ALA A CA 1
ATOM 1408 C C . ALA A 1 174 ? -9.005 17.917 2.779 1.00 56.34 174 ALA A C 1
ATOM 1410 O O . ALA A 1 174 ? -9.694 18.554 1.984 1.00 56.34 174 ALA A O 1
ATOM 1411 N N . SER A 1 175 ? -7.803 18.366 3.145 1.00 48.53 175 SER A N 1
ATOM 1412 C CA . SER A 1 175 ? -7.164 19.514 2.463 1.00 48.53 175 SER A CA 1
ATOM 1413 C C . SER A 1 175 ? -5.661 19.587 2.628 1.00 48.53 175 SER A C 1
ATOM 1415 O O . SER A 1 175 ? -5.174 20.511 3.315 1.00 48.53 175 SER A O 1
#